Protein AF-A0A7Y6PIX1-F1 (afdb_monomer_lite)

Secondary structure (DSSP, 8-state):
----TT-TTS-S---EEEEEE-SSSEEEEEESSEEEEEETTTTEEEEEEES--SEEEEETTEEEEE-SSEEEEESSTTSPPEEEEEPPPTTS---

Structure (mmCIF, N/CA/C/O backbone):
data_AF-A0A7Y6PIX1-F1
#
_entry.id   AF-A0A7Y6PIX1-F1
#
loop_
_atom_site.group_PDB
_atom_site.id
_atom_site.type_symbol
_atom_site.label_atom_id
_atom_site.label_alt_id
_atom_site.label_comp_id
_atom_site.label_asym_id
_atom_site.label_entity_id
_atom_site.label_seq_id
_atom_site.pdbx_PDB_ins_code
_atom_site.Cartn_x
_atom_site.Cartn_y
_atom_site.Cartn_z
_atom_site.occupancy
_atom_site.B_iso_or_equiv
_atom_site.auth_seq_id
_atom_site.auth_comp_id
_atom_site.auth_asym_id
_atom_site.auth_atom_id
_atom_site.pdbx_PDB_model_num
ATOM 1 N N . PHE A 1 1 ? 10.262 -10.903 -8.569 1.00 79.38 1 PHE A N 1
ATOM 2 C CA . PHE A 1 1 ? 10.956 -9.601 -8.494 1.00 79.38 1 PHE A CA 1
ATOM 3 C C . PHE A 1 1 ? 12.046 -9.684 -7.437 1.00 79.38 1 PHE A C 1
ATOM 5 O O . PHE A 1 1 ? 11.784 -10.237 -6.374 1.00 79.38 1 PHE A O 1
ATOM 12 N N . LYS A 1 2 ? 13.261 -9.210 -7.734 1.00 87.38 2 LYS A N 1
ATOM 13 C CA . LYS A 1 2 ? 14.371 -9.122 -6.773 1.00 87.38 2 LYS A CA 1
ATOM 14 C C . LYS A 1 2 ? 14.541 -7.647 -6.389 1.00 87.38 2 LYS A C 1
ATOM 16 O O . LYS A 1 2 ? 14.493 -6.838 -7.311 1.00 87.38 2 LYS A O 1
ATOM 21 N N . PRO A 1 3 ? 14.719 -7.304 -5.101 1.00 90.19 3 PRO A N 1
ATOM 22 C CA . PRO A 1 3 ? 15.021 -5.935 -4.714 1.00 90.19 3 PRO A CA 1
ATOM 23 C C . PRO A 1 3 ? 16.307 -5.429 -5.372 1.00 90.19 3 PRO A C 1
ATOM 25 O O . PRO A 1 3 ? 17.317 -6.137 -5.392 1.00 90.19 3 PRO A O 1
ATOM 28 N N . ASP A 1 4 ? 16.244 -4.213 -5.899 1.00 94.88 4 ASP A N 1
ATOM 29 C CA . ASP A 1 4 ? 17.349 -3.477 -6.496 1.00 94.88 4 ASP A CA 1
ATOM 30 C C . ASP A 1 4 ? 17.337 -2.044 -5.955 1.00 94.88 4 ASP A C 1
ATOM 32 O O . ASP A 1 4 ? 16.480 -1.238 -6.314 1.00 94.88 4 ASP A O 1
ATOM 36 N N . ASN A 1 5 ? 18.300 -1.733 -5.087 1.00 89.81 5 ASN A N 1
ATOM 37 C CA . ASN A 1 5 ? 18.395 -0.434 -4.419 1.00 89.81 5 ASN A CA 1
ATOM 38 C C . ASN A 1 5 ? 18.760 0.711 -5.377 1.00 89.81 5 ASN A C 1
ATOM 40 O O . ASN A 1 5 ? 18.575 1.872 -5.020 1.00 89.81 5 ASN A O 1
ATOM 44 N N . ALA A 1 6 ? 19.280 0.413 -6.573 1.00 95.50 6 ALA A N 1
ATOM 45 C CA . ALA A 1 6 ? 19.563 1.427 -7.586 1.00 95.50 6 ALA A CA 1
ATOM 46 C C . ALA A 1 6 ? 18.314 1.797 -8.406 1.00 95.50 6 ALA A C 1
ATOM 48 O O . ALA A 1 6 ? 18.298 2.834 -9.070 1.00 95.50 6 ALA A O 1
ATOM 49 N N . ASN A 1 7 ? 17.263 0.972 -8.360 1.00 94.56 7 ASN A N 1
ATOM 50 C CA . ASN A 1 7 ? 16.038 1.174 -9.117 1.00 94.56 7 ASN A CA 1
ATOM 51 C C . ASN A 1 7 ? 14.886 1.611 -8.191 1.00 94.56 7 ASN A C 1
ATOM 53 O O . ASN A 1 7 ? 14.319 0.771 -7.488 1.00 94.56 7 ASN A O 1
ATOM 57 N N . PRO A 1 8 ? 14.443 2.883 -8.240 1.00 93.38 8 PRO A N 1
ATOM 58 C CA . PRO A 1 8 ? 13.356 3.375 -7.389 1.00 93.38 8 PRO A CA 1
ATOM 59 C C . PRO A 1 8 ? 11.999 2.722 -7.690 1.00 93.38 8 PRO A C 1
ATOM 61 O O . PRO A 1 8 ? 11.056 2.885 -6.922 1.00 93.38 8 PRO A O 1
ATOM 64 N N . TYR A 1 9 ? 11.885 1.995 -8.804 1.00 96.38 9 TYR A N 1
ATOM 65 C CA . TYR A 1 9 ? 10.692 1.248 -9.184 1.00 96.38 9 TYR A CA 1
ATOM 66 C C . TYR A 1 9 ? 10.792 -0.241 -8.874 1.00 96.38 9 TYR A C 1
ATOM 68 O O . TYR A 1 9 ? 9.895 -0.980 -9.269 1.00 96.38 9 TYR A O 1
ATOM 76 N N . SER A 1 10 ? 11.858 -0.701 -8.216 1.00 94.75 10 SER A N 1
ATOM 77 C CA . SER A 1 10 ? 11.972 -2.080 -7.749 1.00 94.75 10 SER A CA 1
ATOM 78 C C . SER A 1 10 ? 11.107 -2.321 -6.513 1.00 94.75 10 SER A C 1
ATOM 80 O O . SER A 1 10 ? 10.862 -1.427 -5.707 1.00 94.75 10 SER A O 1
ATOM 82 N N . ILE A 1 11 ? 10.699 -3.575 -6.314 1.00 93.62 11 ILE A N 1
ATOM 83 C CA . ILE A 1 11 ? 10.179 -4.026 -5.024 1.00 93.62 11 ILE A CA 1
ATOM 84 C C . ILE A 1 11 ? 11.215 -3.747 -3.921 1.00 93.62 11 ILE A C 1
ATOM 86 O O . ILE A 1 11 ? 12.402 -4.015 -4.114 1.00 93.62 11 ILE A O 1
ATOM 90 N N . ASN A 1 12 ? 10.768 -3.223 -2.780 1.00 92.00 12 ASN A N 1
ATOM 91 C CA . ASN A 1 12 ? 11.629 -2.896 -1.641 1.00 92.00 12 ASN A CA 1
ATOM 92 C C . ASN A 1 12 ? 11.938 -4.134 -0.777 1.00 92.00 12 ASN A C 1
ATOM 94 O O . ASN A 1 12 ? 13.073 -4.333 -0.357 1.00 92.00 12 ASN A O 1
ATOM 98 N N . ILE A 1 13 ? 10.941 -4.995 -0.537 1.00 90.25 13 ILE A N 1
ATOM 99 C CA . ILE A 1 13 ? 11.049 -6.176 0.332 1.00 90.25 13 ILE A CA 1
ATOM 100 C C . ILE A 1 13 ? 10.359 -7.369 -0.338 1.00 90.25 13 ILE A C 1
ATOM 102 O O . ILE A 1 13 ? 9.219 -7.272 -0.785 1.00 90.25 13 ILE A O 1
ATOM 106 N N . ASN A 1 14 ? 11.032 -8.522 -0.389 1.00 88.25 14 ASN A N 1
ATOM 107 C CA . ASN A 1 14 ? 10.545 -9.732 -1.068 1.00 88.25 14 ASN A CA 1
ATOM 108 C C . ASN A 1 14 ? 9.913 -10.786 -0.134 1.00 88.25 14 ASN A C 1
ATOM 110 O O . ASN A 1 14 ? 9.476 -11.833 -0.611 1.00 88.25 14 ASN A O 1
ATOM 114 N N . ASN A 1 15 ? 9.813 -10.519 1.174 1.00 92.94 15 ASN A N 1
ATOM 115 C CA . ASN A 1 15 ? 9.048 -11.349 2.112 1.00 92.94 15 ASN A CA 1
ATOM 116 C C . ASN A 1 15 ? 7.546 -11.051 1.992 1.00 92.94 15 ASN A C 1
ATOM 118 O O . ASN A 1 15 ? 6.976 -10.364 2.835 1.00 92.94 15 ASN A O 1
ATOM 122 N N . ILE A 1 16 ? 6.917 -11.515 0.916 1.00 94.88 16 ILE A N 1
ATOM 123 C CA . ILE A 1 16 ? 5.496 -11.269 0.644 1.00 94.88 16 ILE A CA 1
ATOM 124 C C . ILE A 1 16 ? 4.637 -12.149 1.558 1.00 94.88 16 ILE A C 1
ATOM 126 O O . ILE A 1 16 ? 4.823 -13.362 1.607 1.00 94.88 16 ILE A O 1
ATOM 130 N N . ARG A 1 17 ? 3.677 -11.539 2.262 1.00 96.50 17 ARG A N 1
ATOM 131 C CA . ARG A 1 17 ? 2.748 -12.228 3.176 1.00 96.50 17 ARG A CA 1
ATOM 132 C C . ARG A 1 17 ? 1.294 -12.176 2.730 1.00 96.50 17 ARG A C 1
ATOM 134 O O . ARG A 1 17 ? 0.513 -13.038 3.115 1.00 96.50 17 ARG A O 1
ATOM 141 N N . GLN A 1 18 ? 0.919 -11.165 1.952 1.00 97.88 18 GLN A N 1
ATOM 142 C CA . GLN A 1 18 ? -0.433 -11.027 1.421 1.00 97.88 18 GLN A CA 1
ATOM 143 C C . GLN A 1 18 ? -0.425 -10.164 0.164 1.00 97.88 18 GLN A C 1
ATOM 145 O O . GLN A 1 18 ? 0.388 -9.248 0.039 1.00 97.88 18 GLN A O 1
ATOM 150 N N . VAL A 1 19 ? -1.354 -10.451 -0.744 1.00 97.81 19 VAL A N 1
ATOM 151 C CA . VAL A 1 19 ? -1.596 -9.664 -1.952 1.00 97.81 19 VAL A CA 1
ATOM 152 C C . VAL A 1 19 ? -3.102 -9.481 -2.125 1.00 97.81 19 VAL A C 1
ATOM 154 O O . VAL A 1 19 ? -3.862 -10.435 -1.969 1.00 97.81 19 VAL A O 1
ATOM 157 N N . CYS A 1 20 ? -3.532 -8.271 -2.462 1.00 98.19 20 CYS A N 1
ATOM 158 C CA . CYS A 1 20 ? -4.859 -7.996 -3.015 1.00 98.19 20 CYS A CA 1
ATOM 159 C C . CYS A 1 20 ? -4.722 -7.027 -4.198 1.00 98.19 20 CYS A C 1
ATOM 161 O O . CYS A 1 20 ? -3.630 -6.539 -4.476 1.00 98.19 20 CYS A O 1
ATOM 163 N N . GLY A 1 21 ? -5.800 -6.759 -4.928 1.00 97.81 21 GLY A N 1
ATOM 164 C CA . GLY A 1 21 ? -5.754 -5.837 -6.060 1.00 97.81 21 GLY A CA 1
ATOM 165 C C . GLY A 1 21 ? -7.083 -5.142 -6.284 1.00 97.81 21 GLY A C 1
ATOM 166 O O . GLY A 1 21 ? -8.126 -5.633 -5.850 1.00 97.81 21 GLY A O 1
ATOM 167 N N . ASN A 1 22 ? -7.037 -4.014 -6.986 1.00 97.25 22 ASN A N 1
ATOM 168 C CA . ASN A 1 22 ? -8.228 -3.223 -7.303 1.00 97.25 22 ASN A CA 1
ATOM 169 C C . ASN A 1 22 ? -9.002 -3.730 -8.531 1.00 97.25 22 ASN A C 1
ATOM 171 O O . ASN A 1 22 ? -10.005 -3.138 -8.897 1.00 97.25 22 ASN A O 1
ATOM 175 N N . LYS A 1 23 ? -8.539 -4.815 -9.172 1.00 94.94 23 LYS A N 1
ATOM 176 C CA . LYS A 1 23 ? -9.060 -5.359 -10.445 1.00 94.94 23 LYS A CA 1
ATOM 177 C C . LYS A 1 23 ? -8.860 -4.452 -11.673 1.00 94.94 23 LYS A C 1
ATOM 179 O O . LYS A 1 23 ? -9.321 -4.802 -12.751 1.00 94.94 23 LYS A O 1
ATOM 184 N N . GLU A 1 24 ? -8.092 -3.372 -11.545 1.00 96.31 24 GLU A N 1
ATOM 185 C CA . GLU A 1 24 ? -7.762 -2.426 -12.625 1.00 96.31 24 GLU A CA 1
ATOM 186 C C . GLU A 1 24 ? -6.242 -2.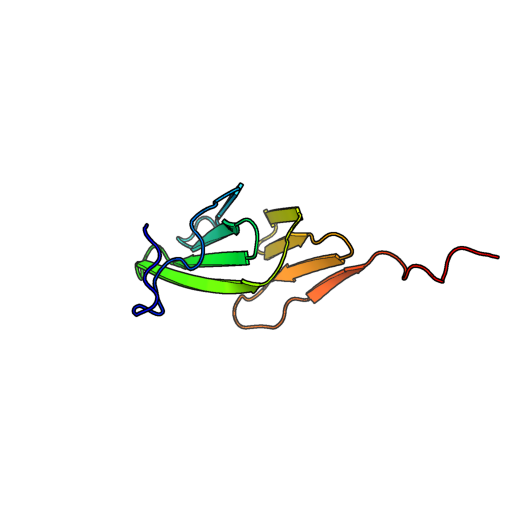323 -12.861 1.00 96.31 24 GLU A C 1
ATOM 188 O O . GLU A 1 24 ? -5.729 -1.323 -13.356 1.00 96.31 24 GLU A O 1
ATOM 193 N N . GLY A 1 25 ? -5.494 -3.368 -12.495 1.00 97.06 25 GLY A N 1
ATOM 194 C CA . GLY A 1 25 ? -4.048 -3.451 -12.729 1.00 97.06 25 GLY A CA 1
ATOM 195 C C . GLY A 1 25 ? -3.169 -2.890 -11.609 1.00 97.06 25 GLY A C 1
ATOM 196 O O . GLY A 1 25 ? -1.952 -2.823 -11.782 1.00 97.06 25 GLY A O 1
ATOM 197 N N . LEU A 1 26 ? -3.746 -2.529 -10.458 1.00 98.31 26 LEU A N 1
ATOM 198 C CA . LEU A 1 26 ? -2.988 -2.227 -9.245 1.00 98.31 26 LEU A CA 1
ATOM 199 C C . LEU A 1 26 ? -3.033 -3.416 -8.283 1.00 98.31 26 LEU A C 1
ATOM 201 O O . LEU A 1 26 ? -4.113 -3.888 -7.908 1.00 98.31 26 LEU A O 1
ATOM 205 N N . LEU A 1 27 ? -1.855 -3.875 -7.859 1.00 98.19 27 LEU A N 1
ATOM 206 C CA . LEU A 1 27 ? -1.698 -4.842 -6.776 1.00 98.19 27 LEU A CA 1
ATOM 207 C C . LEU A 1 27 ? -1.162 -4.149 -5.526 1.00 98.19 27 LEU A C 1
ATOM 209 O O . LEU A 1 27 ? -0.265 -3.312 -5.592 1.00 98.19 27 LEU A O 1
ATOM 213 N N . PHE A 1 28 ? -1.677 -4.550 -4.374 1.00 98.38 28 PHE A N 1
ATOM 214 C CA . PHE A 1 28 ? -1.208 -4.132 -3.064 1.00 98.38 28 PHE A CA 1
ATOM 215 C C . PHE A 1 28 ? -0.559 -5.329 -2.394 1.00 98.38 28 PHE A C 1
ATOM 217 O O . PHE A 1 28 ? -1.167 -6.392 -2.264 1.00 98.38 28 PHE A O 1
ATOM 224 N N . ILE A 1 29 ? 0.693 -5.160 -2.001 1.00 98.06 29 ILE A N 1
ATOM 225 C CA . ILE A 1 29 ? 1.551 -6.236 -1.529 1.00 98.06 29 ILE A CA 1
ATOM 226 C C . ILE A 1 29 ? 1.953 -5.909 -0.100 1.00 98.06 29 ILE A C 1
ATOM 228 O O . ILE A 1 29 ? 2.640 -4.920 0.147 1.00 98.06 29 ILE A O 1
ATOM 232 N N . ARG A 1 30 ? 1.540 -6.755 0.841 1.00 97.81 30 ARG A N 1
ATOM 233 C CA . ARG A 1 30 ? 2.000 -6.697 2.227 1.00 97.81 30 ARG A CA 1
ATOM 234 C C . ARG A 1 30 ? 3.258 -7.538 2.362 1.00 97.81 30 ARG A C 1
ATOM 236 O O . ARG A 1 30 ? 3.231 -8.745 2.096 1.00 97.81 30 ARG A O 1
ATOM 243 N N . SER A 1 31 ? 4.332 -6.904 2.806 1.00 95.75 31 SER A N 1
ATOM 244 C CA . SER A 1 31 ? 5.555 -7.568 3.238 1.00 95.75 31 SER A CA 1
ATOM 245 C C . SER A 1 31 ? 5.650 -7.595 4.770 1.00 95.75 31 SER A C 1
ATOM 247 O O . SER A 1 31 ? 4.726 -7.161 5.458 1.00 95.75 31 SER A O 1
ATOM 249 N N . LEU A 1 32 ? 6.747 -8.117 5.327 1.00 91.75 32 LEU A N 1
ATOM 250 C CA . LEU A 1 32 ? 6.986 -8.067 6.776 1.00 91.75 32 LEU A CA 1
ATOM 251 C C . LEU A 1 32 ? 7.020 -6.632 7.332 1.00 91.75 32 LEU A C 1
ATOM 253 O O . LEU A 1 32 ? 6.602 -6.425 8.464 1.00 91.75 32 LEU A O 1
ATOM 257 N N . GLN A 1 33 ? 7.514 -5.659 6.562 1.00 93.69 33 GLN A N 1
ATOM 258 C CA . GLN A 1 33 ? 7.761 -4.297 7.060 1.00 93.69 33 GLN A CA 1
ATOM 259 C C . GLN A 1 33 ? 7.251 -3.202 6.121 1.00 93.69 33 GLN A C 1
ATOM 261 O O . GLN A 1 33 ? 7.647 -2.052 6.264 1.00 93.69 33 GLN A O 1
ATOM 266 N N . SER A 1 34 ? 6.403 -3.531 5.147 1.00 96.06 34 SER A N 1
ATOM 267 C CA . SER A 1 34 ? 5.833 -2.520 4.260 1.00 96.06 34 SER A CA 1
ATOM 268 C C . SER A 1 34 ? 4.524 -2.959 3.618 1.00 96.06 34 SER A C 1
ATOM 270 O O . SER A 1 34 ? 4.235 -4.151 3.472 1.00 96.06 34 SER A O 1
ATOM 272 N N . VAL A 1 35 ? 3.773 -1.971 3.139 1.00 97.50 35 VAL A N 1
ATOM 273 C CA . VAL A 1 35 ? 2.751 -2.147 2.108 1.00 97.50 35 VAL A CA 1
ATOM 274 C C . VAL A 1 35 ? 3.210 -1.421 0.855 1.00 97.50 35 VAL A C 1
ATOM 276 O O . VAL A 1 35 ? 3.477 -0.218 0.877 1.00 97.50 35 VAL A O 1
ATOM 279 N N . THR A 1 36 ? 3.285 -2.160 -0.244 1.00 97.56 36 THR A N 1
ATOM 280 C CA . THR A 1 36 ? 3.836 -1.691 -1.514 1.00 97.56 36 THR A CA 1
ATOM 281 C C . THR A 1 36 ? 2.779 -1.821 -2.606 1.00 97.56 36 THR A C 1
ATOM 283 O O . THR A 1 36 ? 2.173 -2.878 -2.780 1.00 97.56 36 THR A O 1
ATOM 286 N N . LEU A 1 37 ? 2.553 -0.737 -3.342 1.00 97.94 37 LEU A N 1
ATOM 287 C CA . LEU A 1 37 ? 1.785 -0.714 -4.581 1.00 97.94 37 LEU A CA 1
ATOM 2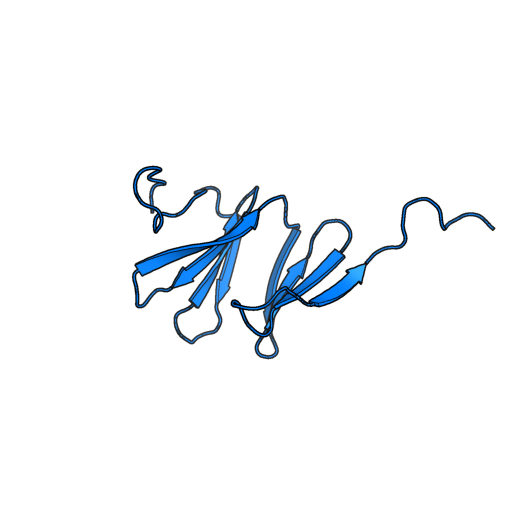88 C C . LEU A 1 37 ? 2.646 -1.271 -5.712 1.00 97.94 37 LEU A C 1
ATOM 290 O O . LEU A 1 37 ? 3.800 -0.873 -5.859 1.00 97.94 37 LEU A O 1
ATOM 294 N N . TYR A 1 38 ? 2.065 -2.121 -6.545 1.00 98.00 38 TYR A N 1
ATOM 295 C CA . TYR A 1 38 ? 2.611 -2.509 -7.834 1.00 98.00 38 TYR A CA 1
ATOM 296 C C . TYR A 1 38 ? 1.626 -2.128 -8.941 1.00 98.00 38 TYR A C 1
ATOM 298 O O . TYR A 1 38 ? 0.519 -2.661 -9.009 1.00 98.00 38 TYR A O 1
ATOM 306 N N . ASP A 1 39 ? 2.038 -1.193 -9.796 1.00 98.12 39 ASP A N 1
ATOM 307 C CA . ASP A 1 39 ? 1.333 -0.845 -11.028 1.00 98.12 39 ASP A CA 1
ATOM 308 C C . ASP A 1 39 ? 1.788 -1.810 -12.128 1.00 98.12 39 ASP A C 1
ATOM 310 O O . ASP A 1 39 ? 2.932 -1.748 -12.595 1.00 98.12 39 ASP A O 1
ATOM 314 N N . MET A 1 40 ? 0.894 -2.715 -12.532 1.00 97.25 40 MET A N 1
ATOM 315 C CA . MET A 1 40 ? 1.183 -3.747 -13.532 1.00 97.25 40 MET A CA 1
ATOM 316 C C . MET A 1 40 ? 1.397 -3.167 -14.932 1.00 97.25 40 MET A C 1
ATOM 318 O O . MET A 1 40 ? 2.136 -3.742 -15.727 1.00 97.25 40 MET A O 1
ATOM 322 N N . ARG A 1 41 ? 0.762 -2.033 -15.246 1.00 96.75 41 ARG A N 1
ATOM 323 C CA . ARG A 1 41 ? 0.838 -1.402 -16.569 1.00 96.75 41 ARG A CA 1
ATOM 324 C C . ARG A 1 41 ? 2.174 -0.700 -16.758 1.00 96.75 41 ARG A C 1
ATOM 326 O O . ARG A 1 41 ? 2.768 -0.783 -17.828 1.00 9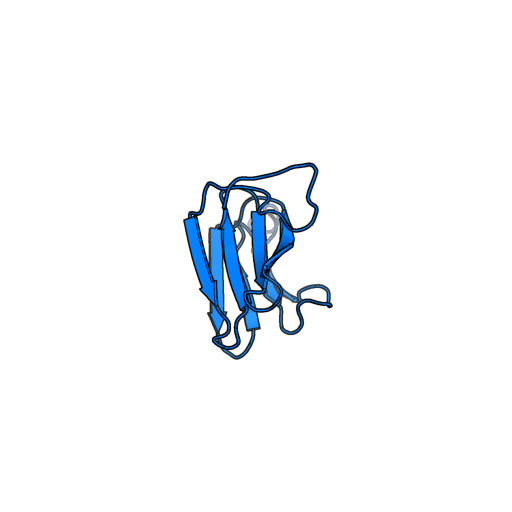6.75 41 ARG A O 1
ATOM 333 N N . LEU A 1 42 ? 2.639 0.000 -15.727 1.00 97.06 42 LEU A N 1
ATOM 334 C CA . LEU A 1 42 ? 3.940 0.669 -15.742 1.00 97.06 42 LEU A CA 1
ATOM 335 C C . LEU A 1 42 ? 5.089 -0.272 -15.363 1.00 97.06 42 LEU A C 1
ATOM 337 O O . LEU A 1 42 ? 6.247 0.070 -15.600 1.00 97.06 42 LEU A O 1
ATOM 341 N N . ASN A 1 43 ? 4.769 -1.428 -14.775 1.00 96.00 43 ASN A N 1
ATOM 342 C CA . ASN A 1 43 ? 5.709 -2.354 -14.154 1.00 96.00 43 ASN A CA 1
ATOM 343 C C . ASN A 1 43 ? 6.576 -1.658 -13.087 1.00 96.00 43 ASN A C 1
ATOM 345 O O . ASN A 1 43 ? 7.805 -1.731 -13.117 1.00 96.00 43 ASN A O 1
ATOM 349 N N . ARG A 1 44 ? 5.929 -0.931 -12.165 1.00 97.44 44 ARG A N 1
ATOM 350 C CA . ARG A 1 44 ? 6.606 -0.118 -11.140 1.00 97.44 44 ARG A CA 1
ATOM 351 C C . ARG A 1 44 ? 6.064 -0.394 -9.752 1.00 97.44 44 ARG A C 1
ATOM 353 O O . ARG A 1 44 ? 4.854 -0.490 -9.558 1.00 97.44 44 ARG A O 1
ATOM 360 N N . PHE A 1 45 ? 6.972 -0.453 -8.789 1.00 97.38 45 PHE A N 1
ATOM 361 C CA . PHE A 1 45 ? 6.647 -0.530 -7.374 1.00 97.38 45 PHE A CA 1
ATOM 362 C C . PHE A 1 45 ? 6.718 0.862 -6.731 1.00 97.38 45 PHE A C 1
ATOM 364 O O . PHE A 1 45 ? 7.532 1.697 -7.125 1.00 97.38 45 PHE A O 1
ATOM 371 N N . LYS A 1 46 ? 5.858 1.114 -5.742 1.00 96.25 46 LYS A N 1
ATOM 372 C CA . LYS A 1 46 ? 5.862 2.316 -4.898 1.00 96.25 46 LYS A CA 1
ATOM 373 C C . LYS A 1 46 ? 5.491 1.915 -3.476 1.00 96.25 46 LYS A C 1
ATOM 375 O O . LYS A 1 46 ? 4.446 1.303 -3.265 1.00 96.25 46 LYS A O 1
ATOM 380 N N . VAL A 1 47 ? 6.310 2.270 -2.493 1.00 95.69 47 VAL A N 1
ATOM 381 C CA . VAL A 1 47 ? 5.951 2.056 -1.086 1.00 95.69 47 VAL A CA 1
ATOM 382 C C . VAL A 1 47 ? 4.793 2.987 -0.715 1.00 95.69 47 VAL A C 1
ATOM 384 O O . VAL A 1 47 ? 4.861 4.192 -0.954 1.00 95.69 47 VAL A O 1
ATOM 387 N N . LEU A 1 48 ? 3.715 2.423 -0.165 1.00 96.00 48 LEU A N 1
ATOM 388 C CA . LEU A 1 48 ? 2.572 3.180 0.360 1.00 96.00 48 LEU A CA 1
ATOM 389 C C . LEU A 1 48 ? 2.711 3.443 1.859 1.00 96.00 48 LEU A C 1
ATOM 391 O O . LEU A 1 48 ? 2.288 4.489 2.345 1.00 96.00 48 LEU A O 1
ATOM 395 N N . ARG A 1 49 ? 3.278 2.477 2.588 1.00 94.31 49 ARG A N 1
ATOM 396 C CA . ARG A 1 49 ? 3.485 2.544 4.033 1.00 94.31 49 ARG A CA 1
ATOM 397 C C . ARG A 1 49 ? 4.674 1.681 4.434 1.00 94.31 49 ARG A C 1
ATOM 399 O O . ARG A 1 49 ? 4.773 0.540 3.989 1.00 94.31 49 ARG A O 1
ATOM 406 N N . GLU A 1 50 ? 5.509 2.218 5.312 1.00 94.50 50 GLU A N 1
ATOM 407 C CA . GLU A 1 50 ? 6.546 1.468 6.023 1.00 94.50 50 GLU A CA 1
ATOM 408 C C . GLU A 1 50 ? 6.033 1.007 7.395 1.00 94.50 50 GLU A C 1
ATOM 410 O O . GLU A 1 50 ? 5.114 1.597 7.972 1.00 94.50 50 GLU A O 1
ATOM 415 N N . GLY A 1 51 ? 6.655 -0.038 7.929 1.00 93.25 51 GLY A N 1
ATOM 416 C CA . GLY A 1 51 ? 6.330 -0.628 9.222 1.00 93.25 51 GLY A CA 1
ATOM 417 C C . GLY A 1 51 ? 5.421 -1.851 9.131 1.00 93.25 51 GLY A C 1
ATOM 418 O O . GLY A 1 51 ? 4.917 -2.229 8.070 1.00 93.25 51 GLY A O 1
ATOM 419 N N . GLU A 1 52 ? 5.241 -2.503 10.277 1.00 91.88 52 GLU A N 1
ATOM 420 C CA . GLU A 1 52 ? 4.446 -3.722 10.369 1.00 91.88 52 GLU A CA 1
ATOM 421 C C . GLU A 1 52 ? 2.954 -3.433 10.154 1.00 91.88 52 GLU A C 1
ATOM 423 O O . GLU A 1 52 ? 2.365 -2.516 10.731 1.00 91.88 52 GLU A O 1
ATOM 428 N N . VAL A 1 53 ? 2.340 -4.254 9.307 1.00 95.69 53 VAL A N 1
ATOM 429 C CA . VAL A 1 53 ? 0.913 -4.224 8.995 1.00 95.69 53 VAL A CA 1
ATOM 430 C C . VAL A 1 53 ? 0.356 -5.627 9.203 1.00 95.69 53 VAL A C 1
ATOM 432 O O . VAL A 1 53 ? 0.875 -6.607 8.657 1.00 95.69 53 VAL A O 1
ATOM 435 N N . ALA A 1 54 ? -0.725 -5.716 9.975 1.00 96.31 54 ALA A N 1
ATOM 436 C CA . ALA A 1 54 ? -1.385 -6.971 10.311 1.00 96.31 54 ALA A CA 1
ATOM 437 C C . ALA A 1 54 ? -2.130 -7.553 9.101 1.00 96.31 54 ALA A C 1
ATOM 439 O O . ALA A 1 54 ? -2.077 -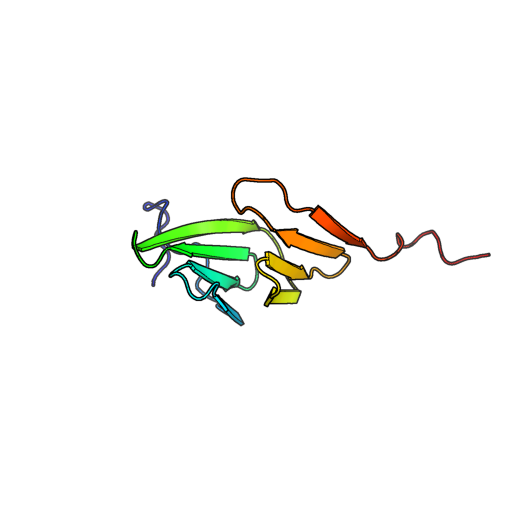8.760 8.852 1.00 96.31 54 ALA A O 1
ATOM 440 N N . GLY A 1 55 ? -2.766 -6.698 8.295 1.00 97.75 55 GLY A N 1
ATOM 441 C CA . GLY A 1 55 ? -3.493 -7.131 7.107 1.00 97.75 55 GLY A CA 1
ATOM 442 C C . GLY A 1 55 ? -3.833 -6.005 6.139 1.00 97.75 55 GLY A C 1
ATOM 443 O O . GLY A 1 55 ? -3.876 -4.832 6.507 1.00 97.75 55 GLY A O 1
ATOM 444 N N . ILE A 1 56 ? -4.081 -6.392 4.889 1.00 98.62 56 ILE A N 1
ATOM 445 C CA . ILE A 1 56 ? -4.591 -5.514 3.834 1.00 98.62 56 ILE A CA 1
ATOM 446 C C . ILE A 1 56 ? -5.833 -6.125 3.177 1.00 98.62 56 ILE A C 1
ATOM 448 O O . ILE A 1 56 ? -5.957 -7.347 3.087 1.00 98.62 56 ILE A O 1
ATOM 452 N N . CYS A 1 57 ? -6.750 -5.289 2.695 1.00 98.19 57 CYS A N 1
ATOM 453 C CA . CYS A 1 57 ? -7.906 -5.717 1.904 1.00 98.19 57 CYS A CA 1
ATOM 454 C C . CYS A 1 57 ? -8.307 -4.614 0.924 1.00 98.19 57 CYS A C 1
ATOM 456 O O . CYS A 1 57 ? -8.235 -3.439 1.267 1.00 98.19 57 CYS A O 1
ATOM 458 N N . TYR A 1 58 ? -8.742 -4.980 -0.281 1.00 98.44 58 TYR A N 1
ATOM 459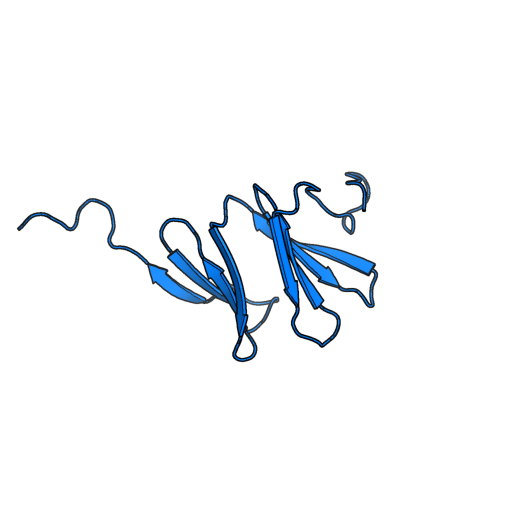 C CA . TYR A 1 58 ? -9.371 -4.030 -1.195 1.00 98.44 58 TYR A CA 1
ATOM 460 C C . TYR A 1 58 ? -10.872 -4.312 -1.249 1.00 98.44 58 TYR A C 1
ATOM 462 O O . TYR A 1 58 ? -11.283 -5.387 -1.688 1.00 98.44 58 TYR A O 1
ATOM 470 N N . ALA A 1 59 ? -11.678 -3.370 -0.768 1.00 97.38 59 ALA A N 1
ATOM 471 C CA . ALA A 1 59 ? -13.128 -3.504 -0.690 1.00 97.38 59 ALA A CA 1
ATOM 472 C C . ALA A 1 59 ? -13.792 -2.126 -0.701 1.00 97.38 59 ALA A C 1
ATOM 474 O O . ALA A 1 59 ? -13.272 -1.184 -0.100 1.00 97.38 59 ALA A O 1
ATOM 475 N N . HIS A 1 60 ? -14.960 -2.035 -1.341 1.00 95.94 60 HIS A N 1
ATOM 476 C CA . HIS A 1 60 ? -15.724 -0.788 -1.473 1.00 95.94 60 HIS A CA 1
ATOM 477 C C . HIS A 1 60 ? -14.882 0.356 -2.060 1.00 95.94 60 HIS A C 1
ATOM 479 O O . HIS A 1 60 ? -14.823 1.447 -1.493 1.00 95.94 60 HIS A O 1
ATOM 485 N N . ASP A 1 61 ? -14.184 0.052 -3.160 1.00 96.12 61 ASP A N 1
ATOM 486 C CA . ASP A 1 61 ? -13.339 0.981 -3.923 1.00 96.12 61 ASP A CA 1
ATOM 487 C C . ASP A 1 61 ? -12.258 1.683 -3.085 1.00 96.12 61 ASP A C 1
ATOM 489 O O . ASP A 1 61 ? -11.829 2.798 -3.375 1.00 96.12 61 ASP A O 1
ATOM 493 N N . ALA A 1 62 ? -11.801 1.015 -2.023 1.00 97.62 62 ALA A N 1
ATOM 494 C CA . ALA A 1 62 ? -10.766 1.509 -1.133 1.00 97.62 62 ALA A CA 1
ATOM 495 C C . ALA A 1 62 ? -9.799 0.395 -0.720 1.00 97.62 62 ALA A C 1
ATOM 497 O O . ALA A 1 62 ? -10.180 -0.768 -0.549 1.00 97.62 62 ALA A O 1
ATOM 498 N N . LEU A 1 63 ? -8.539 0.778 -0.506 1.00 98.50 63 LEU A N 1
ATOM 499 C CA . LEU A 1 63 ? -7.561 -0.064 0.173 1.00 98.50 63 LEU A CA 1
ATOM 500 C C . LEU A 1 63 ? -7.671 0.159 1.683 1.00 98.50 63 LEU A C 1
ATOM 502 O O . LEU A 1 63 ? -7.508 1.271 2.182 1.00 98.50 63 LEU A O 1
ATOM 506 N N . TRP A 1 64 ? -7.885 -0.927 2.407 1.00 98.50 64 TRP A N 1
ATOM 507 C CA . TRP A 1 64 ? -7.908 -0.983 3.859 1.00 98.50 64 TRP A CA 1
ATOM 508 C C . TRP A 1 64 ? -6.597 -1.566 4.370 1.00 98.50 64 TRP A C 1
ATOM 510 O O . TRP A 1 64 ? -6.140 -2.601 3.876 1.00 98.50 64 TRP A O 1
ATOM 520 N N . ILE A 1 65 ? -6.005 -0.908 5.365 1.00 98.12 65 ILE A N 1
ATOM 521 C CA . ILE A 1 65 ? -4.759 -1.322 6.014 1.00 98.12 65 ILE A CA 1
ATOM 522 C C . ILE A 1 65 ? -5.002 -1.395 7.520 1.00 98.12 65 ILE A C 1
ATOM 524 O O . ILE A 1 65 ? -5.289 -0.379 8.147 1.00 98.12 65 ILE A O 1
ATOM 528 N N . ALA A 1 66 ? -4.858 -2.585 8.097 1.00 97.38 66 ALA A N 1
ATOM 529 C CA . ALA A 1 66 ? -4.943 -2.800 9.537 1.00 97.38 66 ALA A CA 1
ATOM 530 C C . ALA A 1 66 ? -3.538 -2.908 10.142 1.00 97.38 66 ALA A C 1
ATOM 532 O O . ALA A 1 66 ? -2.723 -3.723 9.700 1.00 97.38 66 ALA A O 1
ATOM 533 N N . THR A 1 67 ? -3.257 -2.099 11.157 1.00 93.94 67 THR A N 1
ATOM 534 C CA . THR A 1 67 ? -2.060 -2.190 12.001 1.00 93.94 67 THR A CA 1
ATOM 535 C C . THR A 1 67 ? -2.407 -2.914 13.307 1.00 93.94 67 THR A C 1
ATOM 537 O O . THR A 1 67 ? -3.512 -3.432 13.460 1.00 93.94 67 THR A O 1
ATOM 540 N N . GLY A 1 68 ? -1.471 -2.969 14.258 1.00 91.44 68 GLY A N 1
ATOM 541 C CA . GLY A 1 68 ? -1.759 -3.497 15.593 1.00 91.44 68 GLY A CA 1
ATOM 542 C C . GLY A 1 68 ? -2.727 -2.634 16.413 1.00 91.44 68 GLY A C 1
ATOM 543 O O . GLY A 1 68 ? -3.398 -3.168 17.287 1.00 91.44 68 GLY A O 1
ATOM 544 N N . LYS A 1 69 ? -2.814 -1.322 16.140 1.00 92.56 69 LYS A N 1
ATOM 545 C CA . LYS A 1 69 ? -3.628 -0.378 16.931 1.00 92.56 69 LYS A CA 1
ATOM 546 C C . LYS A 1 69 ? -4.699 0.364 16.127 1.00 92.56 69 LYS A C 1
ATOM 548 O O . LYS A 1 69 ? -5.622 0.918 16.710 1.00 92.56 69 LYS A O 1
ATOM 553 N N . GLU A 1 70 ? -4.589 0.396 14.804 1.00 96.50 70 GLU A N 1
ATOM 554 C CA . GLU A 1 70 ? -5.356 1.315 13.964 1.00 96.50 70 GLU A CA 1
ATOM 555 C C . GLU A 1 70 ? -5.788 0.654 12.655 1.00 96.50 70 GLU A C 1
ATOM 557 O O . GLU A 1 70 ? -5.125 -0.247 12.134 1.00 96.50 70 GLU A O 1
ATOM 562 N N . ILE A 1 71 ? -6.876 1.153 12.079 1.00 97.56 71 ILE A N 1
ATOM 563 C CA . ILE A 1 71 ? -7.334 0.800 10.739 1.00 97.56 71 ILE A CA 1
ATOM 564 C C . ILE A 1 71 ? -7.361 2.069 9.899 1.00 97.56 71 ILE A C 1
ATOM 566 O O . ILE A 1 71 ? -8.000 3.056 10.259 1.00 97.56 71 ILE A O 1
ATOM 570 N N . TYR A 1 72 ? -6.698 2.011 8.751 1.00 97.94 72 TYR A N 1
ATOM 571 C CA . TYR A 1 72 ? -6.606 3.093 7.784 1.00 97.94 72 TYR A CA 1
ATOM 572 C C . TYR A 1 72 ? -7.349 2.747 6.499 1.00 97.94 72 TYR A C 1
ATOM 574 O O . TYR A 1 72 ? -7.331 1.598 6.044 1.00 97.94 72 TYR A O 1
ATOM 582 N N . ARG A 1 73 ? -7.944 3.764 5.877 1.00 98.19 73 ARG A N 1
ATOM 583 C CA . ARG A 1 73 ? -8.641 3.666 4.595 1.00 98.19 73 ARG A CA 1
ATOM 584 C C . ARG A 1 73 ? -8.028 4.614 3.566 1.00 98.19 73 ARG A C 1
ATOM 586 O O . ARG A 1 73 ? -8.036 5.829 3.743 1.00 98.19 73 ARG A O 1
ATOM 593 N N . TYR A 1 74 ? -7.573 4.059 2.448 1.00 97.56 74 TYR A N 1
ATOM 594 C CA . TYR A 1 74 ? -7.132 4.793 1.264 1.00 97.56 74 TYR A CA 1
ATOM 595 C C . TYR A 1 74 ? -8.230 4.766 0.198 1.00 97.56 74 TYR A C 1
ATOM 597 O O . TYR A 1 74 ? -8.475 3.724 -0.412 1.00 97.56 74 TYR A O 1
ATOM 605 N N . ARG A 1 75 ? -8.869 5.916 -0.040 1.00 95.81 75 ARG A N 1
ATOM 606 C CA . ARG A 1 75 ? -9.783 6.121 -1.182 1.00 95.81 75 ARG A CA 1
ATOM 607 C C . ARG A 1 75 ? -9.042 6.611 -2.425 1.00 95.81 75 ARG A C 1
ATOM 609 O O . ARG A 1 75 ? -9.377 6.225 -3.535 1.00 95.81 75 ARG A O 1
ATOM 616 N N . ASP A 1 76 ? -8.011 7.424 -2.214 1.00 94.75 76 ASP A N 1
ATOM 617 C CA . ASP A 1 76 ? -7.084 7.897 -3.237 1.00 94.75 76 ASP A CA 1
ATOM 618 C C . ASP A 1 76 ? -5.654 7.633 -2.751 1.00 94.75 76 ASP A C 1
ATOM 620 O O . ASP A 1 76 ? -5.266 8.044 -1.658 1.00 94.75 76 ASP A O 1
ATOM 624 N N . LEU A 1 77 ? -4.862 6.931 -3.563 1.00 94.31 77 LEU A N 1
ATOM 625 C CA . LEU A 1 77 ? -3.470 6.583 -3.256 1.00 94.31 77 LEU A CA 1
ATOM 626 C C . LEU A 1 77 ? -2.515 7.789 -3.317 1.00 94.31 77 LEU A C 1
ATOM 628 O O . LEU A 1 77 ? -1.337 7.657 -2.974 1.00 94.31 77 LEU A O 1
ATOM 632 N N . ASN A 1 78 ? -2.998 8.946 -3.775 1.00 91.69 78 ASN A N 1
ATOM 633 C CA . ASN A 1 78 ? -2.265 10.211 -3.781 1.00 91.69 78 ASN A CA 1
ATOM 634 C C . ASN A 1 78 ? -2.579 11.090 -2.564 1.00 91.69 78 ASN A C 1
ATOM 636 O O . ASN A 1 78 ? -1.944 12.129 -2.389 1.00 91.69 78 ASN A O 1
ATOM 640 N N . GLN A 1 79 ? -3.534 10.683 -1.727 1.00 94.19 79 GLN A N 1
ATOM 641 C CA . GLN A 1 79 ? -3.913 11.394 -0.512 1.00 94.19 79 GLN A CA 1
ATOM 642 C C . GLN A 1 79 ? -3.442 10.645 0.736 1.00 94.19 79 GLN A C 1
ATOM 644 O O . GLN A 1 79 ? -3.146 9.448 0.710 1.00 94.19 79 GLN A O 1
ATOM 649 N N . VAL A 1 80 ? -3.363 11.376 1.848 1.00 94.19 80 VAL A N 1
ATOM 650 C CA . VAL A 1 80 ? -3.132 10.782 3.169 1.00 94.19 80 VAL A CA 1
ATOM 651 C C . VAL A 1 80 ? -4.321 9.868 3.492 1.00 94.19 80 VAL A C 1
ATOM 653 O O . VAL A 1 80 ? -5.463 10.274 3.261 1.00 94.19 80 VAL A O 1
ATOM 656 N N . PRO A 1 81 ? -4.094 8.643 3.999 1.00 96.50 81 PRO A N 1
ATOM 657 C CA . PRO A 1 81 ? -5.196 7.771 4.364 1.00 96.50 81 PRO A CA 1
ATOM 658 C C . PRO A 1 81 ? -6.004 8.347 5.518 1.00 96.50 81 PRO A C 1
ATOM 660 O O . PRO A 1 81 ? -5.477 8.972 6.437 1.00 96.50 81 PRO A O 1
ATOM 663 N N . GLU A 1 82 ? -7.288 8.042 5.507 1.00 97.38 82 GLU A N 1
ATOM 664 C CA . GLU A 1 82 ? -8.185 8.333 6.611 1.00 97.38 82 GLU A CA 1
ATOM 665 C C . GLU A 1 82 ? -7.965 7.320 7.740 1.00 97.38 82 GLU A C 1
ATOM 667 O O . GLU A 1 82 ? -7.955 6.109 7.494 1.00 97.38 82 GLU A O 1
ATOM 672 N N . LEU A 1 83 ? -7.822 7.800 8.977 1.00 97.06 83 LEU A N 1
ATOM 673 C CA . LEU A 1 83 ? -7.929 6.950 10.160 1.00 97.06 83 LEU A CA 1
ATOM 674 C C . LEU A 1 83 ? -9.399 6.561 10.333 1.00 97.06 83 LEU A C 1
ATOM 676 O O . LEU A 1 83 ? -10.241 7.405 10.624 1.00 97.06 83 LEU A O 1
ATOM 680 N N . PHE A 1 84 ? -9.707 5.285 10.134 1.00 97.31 84 PHE A N 1
ATOM 681 C CA . PHE A 1 84 ? -11.064 4.765 10.262 1.00 97.31 84 PHE A CA 1
ATOM 682 C C . PHE A 1 84 ? -11.371 4.303 11.688 1.00 97.31 84 PHE A C 1
ATOM 684 O O . PHE A 1 84 ? -12.494 4.450 12.162 1.00 97.31 84 PHE A O 1
ATOM 691 N N . PHE A 1 85 ? -10.379 3.725 12.364 1.00 96.75 85 PHE A N 1
ATOM 692 C CA . PHE A 1 85 ? -10.513 3.235 13.731 1.00 96.75 85 PHE A CA 1
ATOM 693 C C . PHE A 1 85 ? -9.160 3.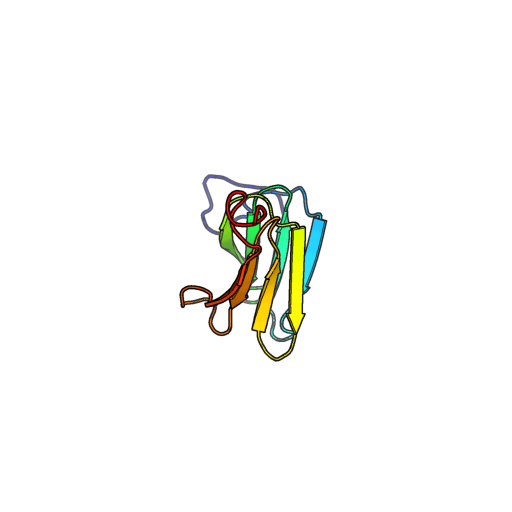264 14.438 1.00 96.75 85 PHE A C 1
ATOM 695 O O . PHE A 1 85 ? -8.139 2.984 13.811 1.00 96.75 85 PHE A O 1
ATOM 702 N N . SER A 1 86 ? -9.164 3.536 15.740 1.00 96.19 86 SER A N 1
ATOM 703 C CA . SER A 1 86 ? -8.023 3.346 16.634 1.00 96.19 86 SER A CA 1
ATOM 704 C C . SER A 1 86 ? -8.512 2.673 17.906 1.00 96.19 86 SER A C 1
ATOM 706 O O . SER A 1 86 ? -9.574 3.028 18.417 1.00 96.19 86 SER A O 1
ATOM 708 N N . PHE A 1 87 ? -7.731 1.736 18.436 1.00 89.00 87 PHE A N 1
ATOM 709 C CA . PHE A 1 87 ? -7.905 1.313 19.819 1.00 89.00 87 PHE A CA 1
ATOM 710 C C . PHE A 1 87 ? -7.651 2.501 20.763 1.00 89.00 87 PHE A C 1
ATOM 712 O O . PHE A 1 87 ? -6.869 3.396 20.404 1.00 89.00 87 PHE A O 1
ATOM 719 N N . PRO A 1 88 ? -8.285 2.520 21.950 1.00 85.56 88 PRO A N 1
ATOM 720 C CA . PRO A 1 88 ? -7.938 3.465 23.000 1.00 85.56 88 PRO A CA 1
ATOM 721 C C . PRO A 1 88 ? -6.441 3.391 23.299 1.00 85.56 88 PRO A C 1
ATOM 723 O O . PRO A 1 88 ? -5.825 2.323 23.232 1.00 85.56 88 PRO A O 1
ATOM 726 N N . SER A 1 89 ? -5.840 4.532 23.616 1.00 79.25 89 SER A N 1
ATOM 727 C CA . SER A 1 89 ? -4.495 4.549 24.186 1.00 79.25 89 SER A CA 1
ATOM 728 C C . SER A 1 89 ? -4.472 3.730 25.477 1.00 79.25 89 SER A C 1
ATOM 730 O O . SER A 1 89 ? -5.459 3.715 26.209 1.00 79.25 89 SER A O 1
ATOM 732 N N . ASP A 1 90 ? -3.326 3.114 25.785 1.00 71.69 90 ASP A N 1
ATOM 733 C CA . ASP A 1 90 ? -3.110 2.214 26.936 1.00 71.69 90 ASP A CA 1
ATOM 734 C C . ASP A 1 90 ? -3.308 2.895 28.326 1.00 71.69 90 ASP A C 1
ATOM 736 O O . ASP A 1 90 ? -2.853 2.379 29.342 1.00 71.69 90 ASP A O 1
ATOM 740 N N . GLY A 1 91 ? -3.947 4.072 28.386 1.00 58.91 91 GLY A N 1
ATOM 741 C CA . GLY A 1 91 ? -4.209 4.873 29.581 1.00 58.91 91 GLY A CA 1
ATOM 742 C C . GLY A 1 91 ? -5.672 5.281 29.809 1.00 58.91 91 GLY A C 1
ATOM 743 O O . GLY A 1 91 ? -5.899 6.088 30.703 1.00 58.91 91 GLY A O 1
ATOM 744 N N . GLU A 1 92 ? -6.649 4.771 29.046 1.00 54.81 92 GLU A N 1
ATOM 745 C CA . GLU A 1 92 ? -8.083 5.081 29.268 1.00 54.81 92 GLU A CA 1
ATOM 746 C C . GLU A 1 92 ? -8.911 3.948 29.905 1.00 54.81 92 GLU A C 1
ATOM 748 O O . GLU A 1 92 ? -10.095 4.138 30.160 1.00 54.81 92 GLU A O 1
ATOM 753 N N . ASP A 1 93 ? -8.297 2.818 30.266 1.00 57.31 93 ASP A N 1
ATOM 754 C CA . ASP A 1 93 ? -8.974 1.722 30.975 1.00 57.31 93 ASP A CA 1
ATOM 755 C C . ASP A 1 93 ? -8.573 1.656 32.460 1.00 57.31 93 ASP A C 1
ATOM 757 O O . ASP A 1 93 ? -7.962 0.674 32.860 1.00 57.31 93 ASP A O 1
ATOM 761 N N . ILE A 1 94 ? -8.905 2.666 33.283 1.00 50.34 94 ILE A N 1
ATOM 762 C CA . ILE A 1 94 ? -9.235 2.486 34.720 1.00 50.34 94 ILE A CA 1
ATOM 763 C C . ILE A 1 94 ? -10.115 3.660 35.199 1.00 50.34 94 ILE A C 1
ATOM 765 O O . ILE A 1 94 ? -9.587 4.719 35.538 1.00 50.34 94 ILE A O 1
ATOM 769 N N . LEU A 1 95 ? -11.430 3.446 35.307 1.00 41.56 95 LEU A N 1
ATOM 770 C CA . LEU A 1 95 ? -12.301 4.046 36.332 1.00 41.56 95 LEU A CA 1
ATOM 771 C C . LEU A 1 95 ? -13.424 3.065 36.684 1.00 41.56 95 LEU A C 1
ATOM 773 O O . LEU A 1 95 ? -14.090 2.575 35.747 1.00 41.56 95 LEU A O 1
#

Radius of gyration: 14.82 Å; chains: 1; bounding box: 35×24×53 Å

pLDDT: mean 92.71, std 10.48, range [41.56, 98.62]

Sequence (95 aa):
FKPDNANPYSININNIRQVCGNKEGLLFIRSLQSVTLYDMRLNRFKVLREGEVAGICYAHDALWIATGKEIYRYRDLNQVPELFFSFPSDGEDIL

Foldseek 3Di:
DDDDPVDQFGDPDDQWDDWDAPVPQWIWTDHQFFIWIARRVVRGIDTLDGGGWPDWDCDPCWIWTHRPFWIWIGNDSVDDTDTPDGDDDPPPPDD

Organism: Phocaeicola vulgatus (NCBI:txid821)